Protein AF-A0A2S8FZE4-F1 (afdb_monomer_lite)

pLDDT: mean 81.91, std 14.76, range [46.72, 96.0]

Foldseek 3Di:
DDFQAAPPPPGRAGDDPQSHNPVVVVVVVVVVVVDVDDPVVCVVVVNGHDHDPPPPPQDPVNVVVVVVVCVVDVPPPPDPPDDDD

Secondary structure (DSSP, 8-state):
---PBPSSTT--SBP-BTTB-HHHHHHHHHHHHHSS--HHHHHHTTSSPPPPP------HHHHHHHHHHHHHS------------

Radius of gyration: 20.7 Å; chains: 1; bounding box: 49×49×36 Å

Organism: NCBI:txid124

Structure (mmCIF, N/CA/C/O backbone):
data_AF-A0A2S8FZE4-F1
#
_entry.id   AF-A0A2S8FZE4-F1
#
loop_
_atom_site.group_PDB
_atom_site.id
_atom_site.type_symbol
_atom_site.label_atom_id
_atom_site.label_alt_id
_atom_site.label_comp_id
_atom_site.label_asym_id
_atom_site.label_entity_id
_atom_site.label_seq_id
_atom_site.pdbx_PDB_ins_code
_atom_site.Cartn_x
_atom_site.Cartn_y
_atom_site.Cartn_z
_atom_site.occupancy
_atom_site.B_iso_or_equiv
_atom_site.auth_seq_id
_atom_site.auth_comp_id
_atom_site.auth_asym_id
_atom_site.auth_atom_id
_atom_site.pdbx_PDB_model_num
ATOM 1 N N . MET A 1 1 ? 3.817 -2.853 22.023 1.00 49.47 1 MET A N 1
ATOM 2 C CA . MET A 1 1 ? 3.679 -2.750 20.550 1.00 49.47 1 MET A CA 1
ATOM 3 C C . MET A 1 1 ? 2.697 -1.633 20.244 1.00 49.47 1 MET A C 1
ATOM 5 O O . MET A 1 1 ? 1.500 -1.837 20.402 1.00 49.47 1 MET A O 1
ATOM 9 N N . ASN A 1 2 ? 3.188 -0.459 19.850 1.00 58.19 2 ASN A N 1
ATOM 10 C CA . ASN A 1 2 ? 2.321 0.657 19.470 1.00 58.19 2 ASN A CA 1
ATOM 11 C C . ASN A 1 2 ? 1.838 0.401 18.041 1.00 58.19 2 ASN A C 1
ATOM 13 O O . ASN A 1 2 ? 2.639 0.397 17.107 1.00 58.19 2 ASN A O 1
ATOM 17 N N . LYS A 1 3 ? 0.552 0.082 17.876 1.00 75.25 3 LYS A N 1
ATOM 18 C CA . LYS A 1 3 ? -0.047 -0.101 16.552 1.00 75.25 3 LYS A CA 1
ATOM 19 C C . LYS A 1 3 ? -0.367 1.282 16.000 1.00 75.25 3 LYS A C 1
ATOM 21 O O . LYS A 1 3 ? -1.197 1.983 16.566 1.00 75.25 3 LYS A O 1
ATOM 26 N N . GLU A 1 4 ? 0.309 1.669 14.922 1.00 86.56 4 GLU A N 1
ATOM 27 C CA . GLU A 1 4 ? -0.025 2.901 14.208 1.00 86.56 4 GLU A CA 1
ATOM 28 C C . GLU A 1 4 ? -1.474 2.839 13.700 1.00 86.56 4 GLU A C 1
ATOM 30 O O . GLU A 1 4 ? -1.977 1.761 13.356 1.00 86.56 4 GLU A O 1
ATOM 35 N N . LEU A 1 5 ? -2.139 3.993 13.646 1.00 92.12 5 LEU A N 1
ATOM 36 C CA . LEU A 1 5 ? -3.449 4.144 13.018 1.00 92.12 5 LEU A CA 1
ATOM 37 C C . LEU A 1 5 ? -3.303 4.321 11.507 1.00 92.12 5 LEU A C 1
ATOM 39 O O . LEU A 1 5 ? -2.266 4.760 11.008 1.00 92.12 5 LEU A O 1
ATOM 43 N N . CYS A 1 6 ? -4.343 3.925 10.783 1.00 94.69 6 CYS A N 1
ATOM 44 C CA . CYS A 1 6 ? -4.425 4.071 9.340 1.00 94.69 6 CYS A CA 1
ATOM 45 C C . CYS A 1 6 ? -4.194 5.528 8.910 1.00 94.69 6 CYS A C 1
ATOM 47 O O . CYS A 1 6 ? -4.721 6.452 9.517 1.00 94.69 6 CYS A O 1
ATOM 49 N N . LEU A 1 7 ? -3.436 5.708 7.828 1.00 92.31 7 LEU A N 1
ATOM 50 C CA . LEU A 1 7 ? -3.081 7.007 7.254 1.00 92.31 7 LEU A CA 1
ATOM 51 C C . LEU A 1 7 ? -4.302 7.752 6.691 1.00 92.31 7 LEU A C 1
ATOM 53 O O . LEU A 1 7 ? -4.312 8.976 6.635 1.00 92.31 7 LEU A O 1
ATOM 57 N N . VAL A 1 8 ? -5.331 7.011 6.266 1.00 90.25 8 VAL A N 1
ATOM 58 C CA . VAL A 1 8 ? -6.589 7.594 5.781 1.00 90.25 8 VAL A CA 1
ATOM 59 C C . VAL A 1 8 ? -7.232 8.429 6.887 1.00 90.25 8 VAL A C 1
ATOM 61 O O . VAL A 1 8 ? -7.457 7.926 7.991 1.00 90.25 8 VAL A O 1
ATOM 64 N N . ALA A 1 9 ? -7.555 9.682 6.561 1.00 88.38 9 ALA A N 1
ATOM 65 C CA . ALA A 1 9 ? -8.167 10.630 7.482 1.00 88.38 9 ALA A CA 1
ATOM 66 C C . ALA A 1 9 ? -9.393 10.022 8.184 1.00 88.38 9 ALA A C 1
ATOM 68 O O . ALA A 1 9 ? -10.234 9.381 7.553 1.00 88.38 9 ALA A O 1
ATOM 69 N N . ALA A 1 10 ? -9.470 10.214 9.503 1.00 88.31 10 ALA A N 1
ATOM 70 C CA . ALA A 1 10 ? -10.549 9.715 10.359 1.00 88.31 10 ALA A CA 1
ATOM 71 C C . ALA A 1 10 ? -10.745 8.182 10.370 1.00 88.31 10 ALA A C 1
ATOM 73 O O . ALA A 1 10 ? -11.815 7.700 10.740 1.00 88.31 10 ALA A O 1
ATOM 74 N N . CYS A 1 11 ? -9.731 7.383 10.015 1.00 92.94 11 CYS A N 1
ATOM 75 C CA . CYS A 1 11 ? -9.799 5.931 10.162 1.00 92.94 11 CYS A CA 1
ATOM 76 C C . CYS A 1 11 ? -9.191 5.480 11.509 1.00 92.94 11 CYS A C 1
ATOM 78 O O . CYS A 1 11 ? -7.967 5.431 11.634 1.00 92.94 11 CYS A O 1
ATOM 80 N N . PRO A 1 12 ? -10.000 5.062 12.508 1.00 91.56 12 PRO A N 1
ATOM 81 C CA . PRO A 1 12 ? -9.500 4.655 13.829 1.00 91.56 12 PRO A CA 1
ATOM 82 C C . PRO A 1 12 ? -8.895 3.242 13.835 1.00 91.56 12 PRO A C 1
ATOM 84 O O . PRO A 1 12 ? -8.572 2.690 14.884 1.00 91.56 12 PRO A O 1
ATOM 87 N N . VAL A 1 13 ? -8.788 2.605 12.668 1.00 94.38 13 VAL A N 1
ATOM 88 C CA . VAL A 1 13 ? -8.356 1.214 12.551 1.00 94.38 13 VAL A CA 1
ATOM 89 C C . VAL A 1 13 ? -6.838 1.153 12.480 1.00 94.38 13 VAL A C 1
ATOM 91 O O . VAL A 1 13 ? -6.197 1.923 11.768 1.00 94.38 13 VAL A O 1
ATOM 94 N N . THR A 1 14 ? -6.265 0.175 13.172 1.00 93.50 14 THR A N 1
ATOM 95 C CA . THR A 1 14 ? -4.827 -0.093 13.150 1.00 93.50 14 THR A CA 1
ATOM 96 C C . THR A 1 14 ? -4.320 -0.436 11.748 1.00 93.50 14 THR A C 1
ATOM 98 O O . THR A 1 14 ? -4.987 -1.149 10.987 1.00 93.50 14 THR A O 1
ATOM 101 N N . VAL A 1 15 ? -3.110 0.023 11.432 1.00 93.56 15 VAL A N 1
ATOM 102 C CA . VAL A 1 15 ? -2.416 -0.265 10.172 1.00 93.56 15 VAL A CA 1
ATOM 103 C C . VAL A 1 15 ? -2.205 -1.766 9.998 1.00 93.56 15 VAL A C 1
ATOM 105 O O . VAL A 1 15 ? -1.813 -2.475 10.922 1.00 93.56 15 VAL A O 1
ATOM 108 N N . HIS A 1 16 ? -2.431 -2.228 8.771 1.00 90.94 16 HIS A N 1
ATOM 109 C CA . HIS A 1 16 ? -2.062 -3.553 8.299 1.00 90.94 16 HIS A CA 1
ATOM 110 C C . HIS A 1 16 ? -0.754 -3.508 7.496 1.00 90.94 16 HIS 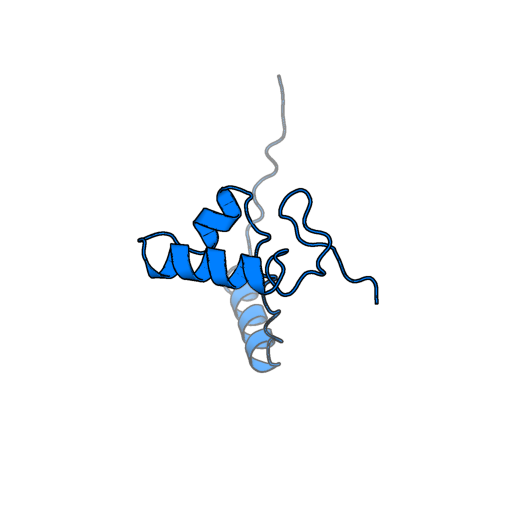A C 1
ATOM 112 O O . HIS A 1 16 ? 0.205 -4.188 7.849 1.00 90.94 16 HIS A O 1
ATOM 118 N N . SER A 1 17 ? -0.698 -2.693 6.435 1.00 91.12 17 SER A N 1
ATOM 119 C CA . SER A 1 17 ? 0.470 -2.565 5.550 1.00 91.12 17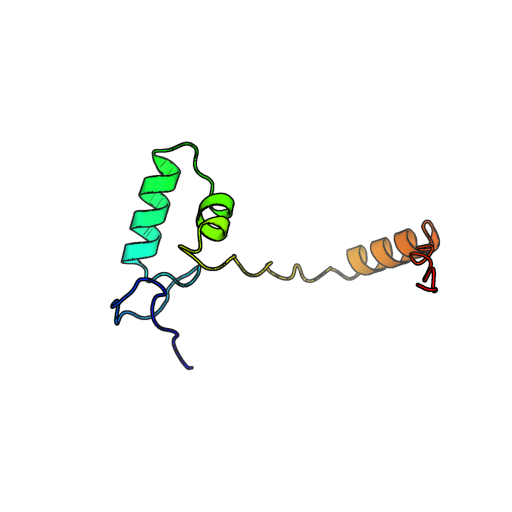 SER A CA 1
ATOM 120 C C . SER A 1 17 ? 0.454 -1.227 4.810 1.00 91.12 17 SER A C 1
ATOM 122 O O . SER A 1 17 ? -0.615 -0.655 4.614 1.00 91.12 17 SER A O 1
ATOM 124 N N . ARG A 1 18 ? 1.628 -0.715 4.405 1.00 91.06 18 ARG A N 1
ATOM 125 C CA . ARG A 1 18 ? 1.784 0.575 3.690 1.00 91.06 18 ARG A CA 1
ATOM 126 C C . ARG A 1 18 ? 1.072 1.758 4.376 1.00 91.06 18 ARG A C 1
ATOM 128 O O . ARG A 1 18 ? 0.598 2.677 3.723 1.00 91.06 18 ARG A O 1
ATOM 135 N N . GLY A 1 19 ? 0.951 1.737 5.706 1.00 92.50 19 GLY A N 1
ATOM 136 C CA . GLY A 1 19 ? 0.203 2.757 6.455 1.00 92.50 19 GLY A CA 1
ATOM 137 C C . GLY A 1 19 ? -1.324 2.670 6.315 1.00 92.50 19 GLY A C 1
ATOM 138 O O . GLY A 1 19 ? -2.022 3.516 6.853 1.00 92.50 19 GLY A O 1
ATOM 139 N N . LEU A 1 20 ? -1.870 1.655 5.644 1.00 94.31 20 LEU A N 1
ATOM 140 C CA . LEU A 1 20 ? -3.306 1.454 5.461 1.00 94.31 20 LEU A CA 1
ATOM 141 C C . LEU A 1 20 ? -3.819 0.315 6.345 1.00 94.31 20 LEU A C 1
ATOM 143 O O . LEU A 1 20 ? -3.132 -0.687 6.557 1.00 94.31 20 LEU A O 1
ATOM 147 N N . CYS A 1 21 ? -5.054 0.427 6.835 1.00 95.69 21 CYS A N 1
ATOM 148 C CA . CYS A 1 21 ? -5.755 -0.710 7.433 1.00 95.69 21 CYS A CA 1
ATOM 149 C C . CYS A 1 21 ? -6.095 -1.762 6.361 1.00 95.69 21 CYS A C 1
ATOM 151 O O . CYS A 1 21 ? -6.077 -1.476 5.165 1.00 95.69 21 CYS A O 1
ATOM 153 N N . ALA A 1 22 ? -6.463 -2.981 6.766 1.00 95.12 22 ALA A N 1
ATOM 154 C CA . ALA A 1 22 ? -6.736 -4.071 5.821 1.00 95.12 22 ALA A CA 1
ATOM 155 C C . ALA A 1 22 ? -7.831 -3.733 4.784 1.00 95.12 22 ALA A C 1
ATOM 157 O O . ALA A 1 22 ? -7.735 -4.139 3.626 1.00 95.12 22 ALA A O 1
ATOM 158 N N . LYS A 1 23 ? -8.858 -2.964 5.177 1.00 95.81 23 LYS A N 1
ATOM 159 C CA . LYS A 1 23 ? -9.939 -2.538 4.273 1.00 95.81 23 LYS A CA 1
ATOM 160 C C . LYS A 1 23 ? -9.439 -1.544 3.224 1.00 95.81 23 LYS A C 1
ATOM 162 O O . LYS A 1 23 ? -9.661 -1.769 2.036 1.00 95.81 23 LYS A O 1
ATOM 167 N N . HIS A 1 24 ? -8.735 -0.495 3.651 1.00 96.00 24 HIS A N 1
ATOM 168 C CA . HIS A 1 24 ? -8.182 0.511 2.742 1.00 96.00 24 HIS A CA 1
ATOM 169 C C . HIS A 1 24 ? -7.069 -0.053 1.863 1.00 96.00 24 HIS A C 1
ATOM 171 O O . HIS A 1 24 ? -7.025 0.254 0.679 1.00 96.00 24 HIS A O 1
ATOM 177 N N . TYR A 1 25 ? -6.246 -0.960 2.390 1.00 95.25 25 TYR A N 1
ATOM 178 C CA . TYR A 1 25 ? -5.253 -1.675 1.596 1.00 95.25 25 TYR A CA 1
ATOM 179 C C . TYR A 1 25 ? -5.910 -2.470 0.458 1.00 95.25 25 TYR A C 1
ATOM 181 O O . TYR A 1 25 ? -5.518 -2.330 -0.694 1.00 95.25 25 TYR A O 1
ATOM 189 N N . LYS A 1 26 ? -6.973 -3.237 0.746 1.00 95.56 26 LYS A N 1
ATOM 190 C CA . LYS A 1 26 ? -7.733 -3.961 -0.289 1.00 95.56 26 LYS A CA 1
ATOM 191 C C . LYS A 1 26 ? -8.459 -3.039 -1.269 1.00 95.56 26 LYS A C 1
ATOM 193 O O . LYS A 1 26 ? -8.727 -3.458 -2.389 1.00 95.56 26 LYS A O 1
ATOM 198 N N . ALA A 1 27 ? -8.871 -1.848 -0.841 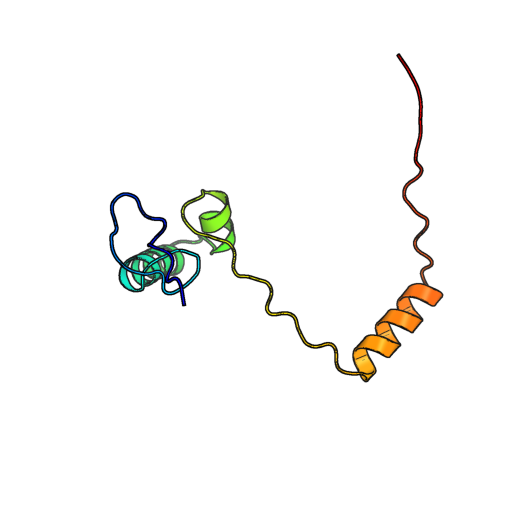1.00 94.38 27 ALA A N 1
ATOM 199 C CA . ALA A 1 27 ? -9.487 -0.867 -1.730 1.00 94.38 27 ALA A CA 1
ATOM 200 C C . ALA A 1 27 ? -8.448 -0.281 -2.696 1.00 94.38 27 ALA A C 1
ATOM 202 O O . ALA A 1 27 ? -8.683 -0.296 -3.898 1.00 94.38 27 ALA A O 1
ATOM 203 N N . ALA A 1 28 ? -7.283 0.126 -2.187 1.00 94.25 28 ALA A N 1
ATOM 204 C CA . ALA A 1 28 ? -6.160 0.587 -2.999 1.00 94.25 28 ALA A CA 1
ATOM 205 C C . ALA A 1 28 ? -5.676 -0.502 -3.970 1.00 94.25 28 ALA A C 1
ATOM 207 O O . ALA A 1 28 ? -5.535 -0.230 -5.156 1.00 94.25 28 ALA A O 1
ATOM 208 N N . GLN A 1 29 ? -5.535 -1.747 -3.498 1.00 94.62 29 GLN A N 1
ATOM 209 C CA . GLN A 1 29 ? -5.186 -2.884 -4.353 1.00 94.62 29 GLN A CA 1
ATOM 210 C C . GLN A 1 29 ? -6.206 -3.067 -5.483 1.00 94.62 29 GLN A C 1
ATOM 212 O O . GLN A 1 29 ? -5.814 -3.196 -6.628 1.00 94.62 29 GLN A O 1
ATOM 217 N N . ARG A 1 30 ? -7.512 -2.981 -5.197 1.00 95.56 30 ARG A N 1
ATOM 218 C CA . ARG A 1 30 ? -8.556 -3.065 -6.233 1.00 95.56 30 ARG A CA 1
ATOM 219 C C . ARG A 1 30 ? -8.507 -1.934 -7.257 1.00 95.56 30 ARG A C 1
ATOM 221 O O . ARG A 1 30 ? -8.946 -2.151 -8.378 1.00 95.56 30 ARG A O 1
ATOM 228 N N . ILE A 1 31 ? -8.071 -0.737 -6.866 1.00 93.31 31 ILE A N 1
ATOM 229 C CA . ILE A 1 31 ? -7.897 0.383 -7.799 1.00 93.31 31 ILE A CA 1
ATOM 230 C C . ILE A 1 31 ? -6.716 0.074 -8.714 1.00 93.31 31 ILE A C 1
ATOM 232 O O . ILE A 1 31 ? -6.903 0.052 -9.920 1.00 93.31 31 ILE A O 1
ATOM 236 N N . ILE A 1 32 ? -5.564 -0.259 -8.129 1.00 94.00 32 ILE A N 1
ATOM 237 C CA . ILE A 1 32 ? -4.341 -0.663 -8.837 1.00 94.00 32 ILE A CA 1
ATOM 238 C C . ILE A 1 32 ? -4.612 -1.824 -9.801 1.00 94.00 32 ILE A C 1
ATOM 240 O O . ILE A 1 32 ? -4.236 -1.751 -10.956 1.00 94.00 32 ILE A O 1
ATOM 244 N N . ASP A 1 33 ? -5.331 -2.861 -9.367 1.00 94.12 33 ASP A N 1
ATOM 245 C CA . ASP A 1 33 ? -5.638 -4.031 -10.202 1.00 94.12 33 ASP A CA 1
ATOM 246 C C . ASP A 1 33 ? -6.561 -3.701 -11.392 1.00 94.12 33 ASP A C 1
ATOM 248 O O . ASP A 1 33 ? -6.635 -4.469 -12.348 1.00 94.12 33 ASP A O 1
ATOM 252 N N . ARG A 1 34 ? -7.332 -2.609 -11.311 1.00 94.94 34 ARG A N 1
ATOM 253 C CA . ARG A 1 34 ? -8.308 -2.196 -12.336 1.00 94.94 34 ARG A CA 1
ATOM 254 C C . ARG A 1 34 ? -7.808 -1.068 -13.230 1.00 94.94 34 ARG A C 1
ATOM 256 O O . ARG A 1 34 ? -8.484 -0.741 -14.202 1.00 94.94 34 ARG A O 1
ATOM 263 N N . THR A 1 35 ? -6.695 -0.444 -12.879 1.00 94.44 35 THR A N 1
ATOM 264 C CA . THR A 1 35 ? -6.090 0.655 -13.627 1.00 94.44 35 THR A CA 1
ATOM 265 C C . THR A 1 35 ? -4.658 0.286 -14.001 1.00 94.44 35 THR A C 1
ATOM 267 O O . THR A 1 35 ? -4.177 -0.794 -13.682 1.00 94.44 35 THR A O 1
ATOM 270 N N . GLU A 1 36 ? -3.961 1.182 -14.690 1.00 92.75 36 GLU A N 1
ATOM 271 C CA . GLU A 1 36 ? -2.526 1.028 -14.960 1.00 92.75 36 GLU A CA 1
ATOM 272 C C . GLU A 1 36 ? -1.660 1.637 -13.844 1.00 92.75 36 GLU A C 1
ATOM 274 O O . GLU A 1 36 ? -0.455 1.794 -14.009 1.00 92.75 36 GLU A O 1
ATOM 279 N N . LEU A 1 37 ? -2.265 1.987 -12.699 1.00 92.88 37 LEU A N 1
ATOM 280 C CA . LEU A 1 37 ? -1.534 2.569 -11.580 1.00 92.88 37 LEU A CA 1
ATOM 281 C C . LEU A 1 37 ? -0.681 1.517 -10.886 1.00 92.88 37 LEU A C 1
ATOM 283 O O . LEU A 1 37 ? -1.112 0.405 -10.598 1.00 92.88 37 LEU A O 1
ATOM 287 N N . THR A 1 38 ? 0.508 1.926 -10.495 1.00 94.12 38 THR A N 1
ATOM 288 C CA . THR A 1 38 ? 1.431 1.162 -9.677 1.00 94.12 38 THR A CA 1
ATOM 289 C C . THR A 1 38 ? 1.334 1.588 -8.221 1.00 94.12 38 THR A C 1
ATOM 291 O O . THR A 1 38 ? 0.917 2.690 -7.858 1.00 94.12 38 THR A O 1
ATOM 294 N N . TRP A 1 39 ? 1.784 0.705 -7.336 1.00 92.56 39 TRP A N 1
ATOM 295 C CA . TRP A 1 39 ? 1.909 1.041 -5.926 1.00 92.56 39 TRP A CA 1
ATOM 296 C C . TRP A 1 39 ? 2.864 2.217 -5.667 1.00 92.56 39 TRP A C 1
ATOM 298 O O . TRP A 1 39 ? 2.682 2.897 -4.661 1.00 92.56 39 TRP A O 1
ATOM 308 N N . ASP A 1 40 ? 3.865 2.443 -6.520 1.00 92.25 40 ASP A N 1
ATOM 309 C CA . ASP A 1 40 ? 4.809 3.556 -6.371 1.00 92.25 40 ASP A CA 1
ATOM 310 C C . ASP A 1 40 ? 4.148 4.898 -6.697 1.00 92.25 40 ASP A C 1
ATOM 312 O O . ASP A 1 40 ? 4.312 5.854 -5.941 1.00 92.25 40 ASP A O 1
ATOM 316 N N . GLU A 1 41 ? 3.295 4.953 -7.720 1.00 93.25 41 GLU A N 1
ATOM 317 C CA . GLU A 1 41 ? 2.507 6.152 -8.036 1.00 93.25 41 GLU A CA 1
ATOM 318 C C . GLU A 1 41 ? 1.521 6.498 -6.911 1.00 93.25 41 GLU A C 1
ATOM 320 O O . GLU A 1 41 ? 1.375 7.662 -6.535 1.00 93.25 41 GLU A O 1
ATOM 325 N N . VAL A 1 42 ? 0.899 5.490 -6.289 1.00 91.50 42 VAL A N 1
ATOM 326 C CA . VAL A 1 42 ? 0.018 5.694 -5.121 1.00 91.50 42 VAL A CA 1
ATOM 327 C C . VAL A 1 42 ? 0.799 6.155 -3.881 1.00 91.50 42 VAL A C 1
ATOM 329 O O . VAL A 1 42 ? 0.268 6.872 -3.027 1.00 91.50 42 VAL A O 1
ATOM 332 N N . VAL A 1 43 ? 2.064 5.751 -3.744 1.00 92.62 43 VAL A N 1
ATOM 333 C CA . VAL A 1 43 ? 2.952 6.288 -2.701 1.00 92.62 43 VAL A CA 1
ATOM 334 C C . VAL A 1 43 ? 3.307 7.741 -3.010 1.00 92.62 43 VAL A C 1
ATOM 336 O O . VAL A 1 43 ? 3.231 8.584 -2.117 1.00 92.62 43 VAL A O 1
ATOM 339 N N . GLN A 1 44 ? 3.644 8.051 -4.261 1.00 93.00 44 GLN A N 1
ATOM 340 C CA . GLN A 1 44 ? 3.989 9.402 -4.703 1.00 93.00 44 GLN A CA 1
ATOM 341 C C . GLN A 1 44 ? 2.824 10.384 -4.528 1.00 93.00 44 GLN A C 1
ATOM 343 O O . GLN A 1 44 ? 3.046 11.544 -4.190 1.00 93.00 44 GLN A O 1
ATOM 348 N N . SER A 1 45 ? 1.580 9.916 -4.665 1.00 90.06 45 SER A N 1
ATOM 349 C CA . SER A 1 45 ? 0.382 10.719 -4.405 1.00 90.06 45 SER A CA 1
ATOM 350 C C . SER A 1 45 ? 0.094 10.949 -2.911 1.00 90.06 45 SER A C 1
ATOM 352 O O . SER A 1 45 ? -0.912 11.569 -2.571 1.00 90.06 45 SER A O 1
ATOM 354 N N . GLY A 1 46 ? 0.913 10.408 -2.000 1.00 89.31 46 GLY A N 1
ATOM 355 C CA . GLY A 1 46 ? 0.760 10.566 -0.551 1.00 89.31 46 GLY A CA 1
ATOM 356 C C . GLY A 1 46 ? -0.379 9.751 0.071 1.00 89.31 46 GLY A C 1
ATOM 357 O O . GLY A 1 46 ? -0.670 9.906 1.256 1.00 89.31 46 GLY A O 1
ATOM 358 N N . LEU A 1 47 ? -1.020 8.858 -0.692 1.00 87.81 47 LEU A N 1
ATOM 359 C CA . LEU A 1 47 ? -2.151 8.058 -0.207 1.00 87.81 47 LEU A CA 1
ATOM 360 C C . LEU A 1 47 ? -1.712 6.852 0.633 1.00 87.81 47 LEU A C 1
ATOM 362 O O . LEU A 1 47 ? -2.520 6.285 1.371 1.00 87.81 47 LEU A O 1
ATOM 366 N N . CYS A 1 48 ? -0.447 6.437 0.538 1.00 91.94 48 CYS A N 1
ATOM 367 C CA . CYS A 1 48 ? 0.097 5.350 1.346 1.00 91.94 48 CYS A CA 1
ATOM 368 C C . CYS A 1 48 ? 1.604 5.505 1.606 1.00 91.94 48 CYS A C 1
ATOM 370 O O . CYS A 1 48 ? 2.299 6.258 0.931 1.00 91.94 48 CYS A O 1
ATOM 372 N N . LYS A 1 49 ? 2.120 4.781 2.608 1.00 91.38 49 LYS A N 1
ATOM 373 C CA . LYS A 1 49 ? 3.555 4.747 2.937 1.00 91.38 49 LYS A CA 1
ATOM 374 C C . LYS A 1 49 ? 4.303 3.784 1.995 1.00 91.38 49 LYS A C 1
ATOM 376 O O . LYS A 1 49 ? 3.766 2.711 1.690 1.00 91.38 49 LYS A O 1
ATOM 381 N N . PRO A 1 50 ? 5.563 4.079 1.620 1.00 91.00 50 PRO A N 1
ATOM 382 C CA . PRO A 1 50 ? 6.397 3.138 0.879 1.00 91.00 50 PRO A CA 1
ATOM 383 C C . PRO A 1 50 ? 6.605 1.845 1.673 1.00 91.00 50 PRO A C 1
ATOM 385 O O . PRO A 1 50 ? 6.685 1.841 2.908 1.00 91.00 50 PRO A O 1
ATOM 388 N N . THR A 1 51 ? 6.718 0.719 0.970 1.00 87.06 51 THR A N 1
ATOM 389 C CA . THR A 1 51 ? 7.168 -0.524 1.601 1.00 87.06 51 THR A CA 1
ATOM 390 C C . THR A 1 51 ? 8.610 -0.362 2.048 1.00 87.06 51 THR A C 1
ATOM 392 O O . THR A 1 51 ? 9.463 0.008 1.245 1.00 87.06 51 THR A O 1
ATOM 395 N N . LYS A 1 52 ? 8.904 -0.686 3.314 1.00 73.31 52 LYS A N 1
ATOM 396 C CA . LYS A 1 52 ? 10.295 -0.778 3.766 1.00 73.31 52 LYS A CA 1
ATOM 397 C C . LYS A 1 52 ? 11.012 -1.787 2.866 1.00 73.31 52 LYS A C 1
ATOM 399 O O . LYS A 1 52 ? 10.470 -2.887 2.693 1.00 73.31 52 LYS A O 1
ATOM 404 N N . PRO A 1 53 ? 12.194 -1.463 2.311 1.00 69.06 53 PRO A N 1
ATOM 405 C CA . PRO A 1 53 ? 12.984 -2.468 1.627 1.00 69.06 53 PRO A CA 1
ATOM 406 C C . PRO A 1 53 ? 13.203 -3.594 2.633 1.00 69.06 53 PRO A C 1
ATOM 408 O O . PRO A 1 53 ? 13.716 -3.367 3.732 1.00 69.06 53 PRO A O 1
ATOM 411 N N . LYS A 1 54 ? 12.731 -4.804 2.313 1.00 67.31 54 LYS A N 1
ATOM 412 C CA . LYS A 1 54 ? 13.080 -5.972 3.118 1.00 67.31 54 LYS A CA 1
ATOM 413 C C . LYS A 1 54 ? 14.588 -6.086 2.987 1.00 67.31 54 LYS A C 1
ATOM 415 O O . LYS A 1 54 ? 15.060 -6.444 1.912 1.00 67.31 54 LYS A O 1
ATOM 420 N N . GLY A 1 55 ? 15.322 -5.698 4.031 1.00 62.31 55 GLY A N 1
ATOM 421 C CA . GLY A 1 55 ? 16.771 -5.807 4.057 1.00 62.31 55 GLY A CA 1
ATOM 422 C C . GLY A 1 55 ? 17.120 -7.243 3.712 1.00 62.31 55 GLY A C 1
ATOM 423 O O . GLY A 1 55 ? 16.887 -8.147 4.514 1.00 62.31 55 GLY A O 1
ATOM 424 N N . ARG A 1 56 ? 17.582 -7.475 2.481 1.00 64.31 56 ARG A N 1
ATOM 425 C CA . ARG A 1 56 ? 18.054 -8.788 2.075 1.00 64.31 56 ARG A CA 1
ATOM 426 C C . ARG A 1 56 ? 19.297 -8.998 2.917 1.00 64.31 56 ARG A C 1
ATOM 428 O O . ARG A 1 56 ? 20.267 -8.260 2.767 1.00 64.31 56 ARG A O 1
ATOM 435 N N . THR A 1 57 ? 19.250 -9.934 3.859 1.00 64.75 57 THR A N 1
ATOM 436 C CA . THR A 1 57 ? 20.440 -10.305 4.617 1.00 64.75 57 THR A CA 1
ATOM 437 C C . THR A 1 57 ? 21.432 -10.818 3.586 1.00 64.75 57 THR A C 1
ATOM 439 O O . THR A 1 57 ? 21.242 -11.890 3.012 1.00 64.75 57 THR A O 1
ATOM 442 N N . HIS A 1 58 ? 22.423 -9.995 3.250 1.00 63.19 58 HIS A N 1
ATOM 443 C CA . HIS A 1 58 ? 23.446 -10.371 2.295 1.00 63.19 58 HIS A CA 1
ATOM 444 C C . HIS A 1 58 ? 24.140 -11.604 2.872 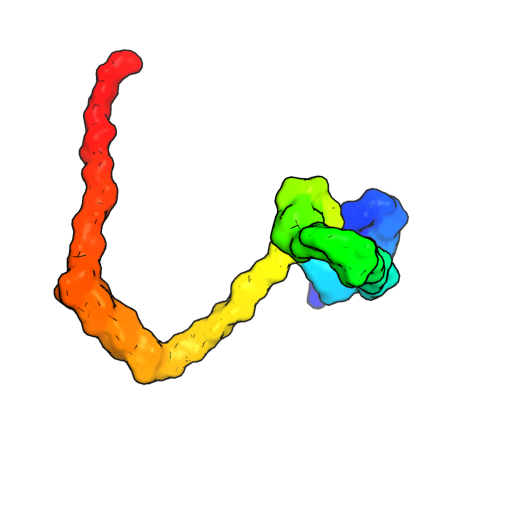1.00 63.19 58 HIS A C 1
ATOM 446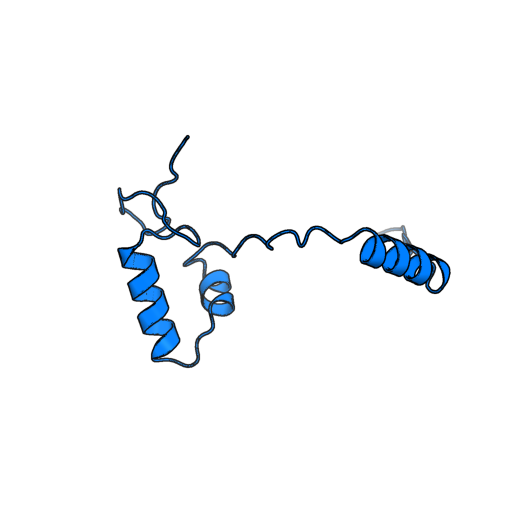 O O . HIS A 1 58 ? 24.770 -11.533 3.929 1.00 63.19 58 HIS A O 1
ATOM 452 N N . SER A 1 59 ? 23.986 -12.758 2.213 1.00 70.12 59 SER A N 1
ATOM 453 C CA . SER A 1 59 ? 24.741 -13.951 2.587 1.00 70.12 59 SER A CA 1
ATOM 454 C C . SER A 1 59 ? 26.236 -13.611 2.560 1.00 70.12 59 SER A C 1
ATOM 456 O O . SER A 1 59 ? 26.655 -12.708 1.824 1.00 70.12 59 SER A O 1
ATOM 458 N N . ARG A 1 60 ? 27.066 -14.324 3.335 1.00 70.19 60 ARG A N 1
ATOM 459 C CA . ARG A 1 60 ? 28.520 -14.057 3.386 1.00 70.19 60 ARG A CA 1
ATOM 460 C C . ARG A 1 60 ? 29.153 -13.991 1.988 1.00 70.19 60 ARG A C 1
ATOM 462 O O . ARG A 1 60 ? 30.035 -13.172 1.756 1.00 70.19 60 ARG A O 1
ATOM 469 N N . PHE A 1 61 ? 28.636 -14.787 1.051 1.00 70.81 61 PHE A N 1
ATOM 470 C CA . PHE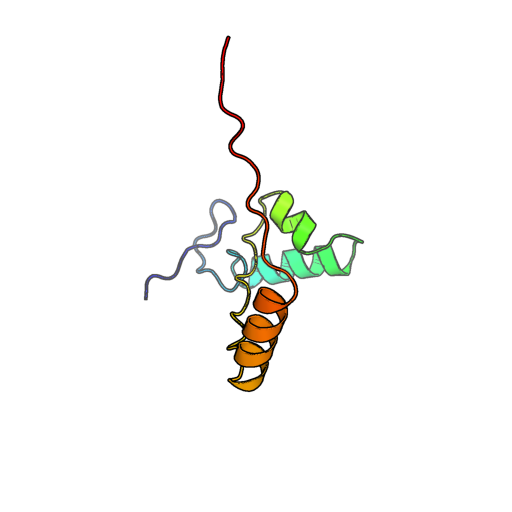 A 1 61 ? 29.030 -14.777 -0.356 1.00 70.81 61 PHE A CA 1
ATOM 471 C C . PHE A 1 61 ? 28.773 -13.422 -1.035 1.00 70.81 61 PHE A C 1
ATOM 473 O O . PHE A 1 61 ? 29.669 -12.844 -1.644 1.00 70.81 61 PHE A O 1
ATOM 480 N N . SER A 1 62 ? 27.576 -12.860 -0.862 1.00 77.06 62 SER A N 1
ATOM 481 C CA . SER A 1 62 ? 27.240 -11.550 -1.431 1.00 77.06 62 SER A CA 1
ATOM 482 C C . SER A 1 62 ? 28.022 -10.393 -0.796 1.00 77.06 62 SER A C 1
ATOM 484 O O . SER A 1 62 ? 28.351 -9.444 -1.498 1.00 77.06 62 SER A O 1
ATOM 486 N N . ARG A 1 63 ? 28.411 -10.488 0.486 1.00 78.69 63 ARG A N 1
ATOM 487 C CA . ARG A 1 63 ? 29.293 -9.492 1.123 1.00 78.69 63 ARG A CA 1
ATOM 488 C C . ARG A 1 63 ? 30.680 -9.472 0.476 1.00 78.69 63 ARG A C 1
ATOM 490 O O . ARG A 1 63 ? 31.197 -8.399 0.185 1.00 78.69 63 ARG A O 1
ATOM 497 N N . ARG A 1 64 ? 31.237 -10.649 0.169 1.00 82.81 64 ARG A N 1
ATOM 498 C CA . ARG A 1 64 ? 32.527 -10.760 -0.521 1.00 82.81 64 ARG A CA 1
ATOM 499 C C . ARG A 1 64 ? 32.486 -10.201 -1.944 1.00 82.81 64 ARG A C 1
ATOM 501 O O . ARG A 1 64 ? 33.444 -9.565 -2.368 1.00 82.81 64 ARG A O 1
ATOM 508 N N . LEU A 1 65 ? 31.385 -10.404 -2.667 1.00 82.44 65 LEU A N 1
ATOM 509 C CA . LEU A 1 65 ? 31.209 -9.817 -3.998 1.00 82.44 65 LEU A CA 1
ATOM 510 C C . LEU A 1 65 ? 31.150 -8.285 -3.956 1.00 82.44 65 LEU A C 1
ATOM 512 O O . LEU A 1 65 ? 31.788 -7.651 -4.790 1.00 82.44 65 LEU A O 1
ATOM 516 N N . LEU A 1 66 ? 30.467 -7.687 -2.970 1.00 80.75 66 LEU A N 1
ATOM 517 C CA . LEU A 1 66 ? 30.487 -6.229 -2.788 1.00 80.75 66 LEU A CA 1
ATOM 518 C C . LEU A 1 66 ? 31.901 -5.714 -2.480 1.00 80.75 66 LEU A C 1
ATOM 520 O O . LEU A 1 66 ? 32.326 -4.724 -3.064 1.00 80.75 66 LEU A O 1
ATOM 524 N N . GLU A 1 67 ? 32.657 -6.400 -1.617 1.00 84.44 67 GLU A N 1
ATOM 525 C CA . GLU A 1 67 ? 34.053 -6.037 -1.327 1.00 84.44 67 GLU A CA 1
ATOM 526 C C . GLU A 1 67 ? 34.935 -6.058 -2.582 1.00 84.44 67 GLU A C 1
ATOM 528 O O . GLU A 1 67 ? 35.765 -5.171 -2.765 1.00 84.44 67 GLU A O 1
ATOM 533 N N . ILE A 1 68 ? 34.768 -7.063 -3.447 1.00 88.31 68 ILE A N 1
ATOM 534 C CA . ILE A 1 68 ? 35.491 -7.143 -4.723 1.00 88.31 68 ILE A CA 1
ATOM 535 C C . ILE A 1 68 ? 35.052 -6.002 -5.644 1.00 88.31 68 ILE A C 1
ATOM 537 O O . ILE A 1 68 ? 35.906 -5.305 -6.184 1.00 88.31 68 ILE A O 1
ATOM 541 N N . ALA A 1 69 ? 33.745 -5.760 -5.777 1.00 85.31 69 ALA A N 1
ATOM 542 C CA . ALA A 1 69 ? 33.214 -4.682 -6.606 1.00 85.31 69 ALA A CA 1
ATOM 543 C C . ALA A 1 69 ? 33.751 -3.305 -6.180 1.00 85.31 69 ALA A C 1
ATOM 545 O O . ALA A 1 69 ? 34.181 -2.538 -7.031 1.00 85.31 69 ALA A O 1
ATOM 546 N N . HIS A 1 70 ? 33.824 -3.020 -4.875 1.00 84.00 70 HIS A N 1
ATOM 547 C CA . HIS A 1 70 ? 34.378 -1.766 -4.346 1.00 84.00 70 HIS A CA 1
ATOM 548 C C . HIS A 1 70 ? 35.889 -1.625 -4.582 1.00 84.00 70 HIS A C 1
ATOM 550 O O . HIS A 1 70 ? 36.392 -0.512 -4.699 1.00 84.00 70 HIS A O 1
ATOM 556 N N . LYS A 1 71 ? 36.628 -2.741 -4.641 1.00 86.25 71 LYS A N 1
ATOM 557 C CA . LYS A 1 71 ? 38.060 -2.733 -4.984 1.00 86.25 71 LYS A CA 1
ATOM 558 C C . LYS A 1 71 ? 38.300 -2.497 -6.471 1.00 86.25 71 LYS A C 1
ATOM 560 O O . LYS A 1 71 ? 39.283 -1.861 -6.825 1.00 86.25 71 LYS A O 1
ATOM 565 N N . LEU A 1 72 ? 37.427 -3.036 -7.320 1.00 87.19 72 LEU A N 1
ATOM 566 C CA . LEU A 1 72 ? 37.499 -2.867 -8.771 1.00 87.19 72 LEU A CA 1
ATOM 567 C C . LEU A 1 72 ? 36.989 -1.489 -9.215 1.00 87.19 72 LEU A C 1
ATOM 569 O O . LEU A 1 72 ? 37.498 -0.933 -10.179 1.00 87.19 72 LEU A O 1
ATOM 573 N N . HIS A 1 73 ? 36.008 -0.940 -8.498 1.00 76.88 73 HIS A N 1
ATOM 574 C CA . HIS A 1 73 ? 35.421 0.374 -8.736 1.00 76.88 73 HIS A CA 1
ATOM 575 C C . HIS A 1 73 ? 35.610 1.230 -7.476 1.00 76.88 73 HIS A C 1
ATOM 577 O O . HIS A 1 73 ? 34.678 1.346 -6.671 1.00 76.88 73 HIS A O 1
ATOM 583 N N . PRO A 1 74 ? 36.808 1.803 -7.257 1.00 67.69 74 PRO A N 1
ATOM 584 C CA . PRO A 1 74 ? 36.988 2.782 -6.200 1.00 67.69 74 PRO A CA 1
ATOM 585 C C . PRO A 1 74 ? 36.063 3.960 -6.510 1.00 67.69 74 PRO A C 1
ATOM 587 O O . PRO A 1 74 ? 36.232 4.637 -7.519 1.00 67.69 74 PRO A O 1
ATOM 590 N N . GLN A 1 75 ? 35.041 4.155 -5.677 1.00 57.91 75 GLN A N 1
ATOM 591 C CA . GLN A 1 75 ? 34.148 5.308 -5.754 1.00 57.91 75 GLN A CA 1
ATOM 592 C C . GLN A 1 75 ? 35.011 6.572 -5.642 1.00 57.91 75 GLN A C 1
ATOM 594 O O . GLN A 1 75 ? 35.434 6.938 -4.546 1.00 57.91 75 GLN A O 1
ATOM 599 N N . SER A 1 76 ? 35.308 7.220 -6.768 1.00 54.97 76 SER A N 1
ATOM 600 C CA . SER A 1 76 ? 35.742 8.610 -6.776 1.00 54.97 76 SER A CA 1
ATOM 601 C C . SER A 1 76 ? 34.578 9.412 -6.209 1.00 54.97 76 SER A C 1
ATOM 603 O O . SER A 1 76 ? 33.529 9.531 -6.844 1.00 54.97 76 SER A O 1
ATOM 605 N N . SER A 1 77 ? 34.741 9.851 -4.963 1.00 46.72 77 SER A N 1
ATOM 606 C CA . SER A 1 77 ? 33.836 10.762 -4.267 1.00 46.72 77 SER A CA 1
ATOM 607 C C . SER A 1 77 ? 33.392 11.885 -5.214 1.00 46.72 77 SER A C 1
ATOM 609 O O . SER A 1 77 ? 34.242 12.379 -5.956 1.00 46.72 77 SER A O 1
ATOM 611 N N . PRO A 1 78 ? 32.120 12.327 -5.204 1.00 49.97 78 PRO A N 1
ATOM 612 C CA . PRO A 1 78 ? 31.788 13.586 -5.847 1.00 49.97 78 PRO A CA 1
ATOM 613 C C . PRO A 1 78 ? 32.642 14.676 -5.197 1.00 49.97 78 PRO A C 1
ATOM 615 O O . PRO A 1 78 ? 32.678 14.806 -3.969 1.00 49.97 78 PRO A O 1
ATOM 618 N N . GLU A 1 79 ? 33.381 15.383 -6.044 1.00 49.16 79 GLU A N 1
ATOM 619 C CA . GLU A 1 79 ? 34.111 16.595 -5.721 1.00 49.16 79 GLU A CA 1
ATOM 620 C C . GLU A 1 79 ? 33.206 17.531 -4.917 1.00 49.16 79 GLU A C 1
ATOM 622 O O . GLU A 1 79 ? 32.164 17.992 -5.382 1.00 49.16 79 GLU A O 1
ATOM 627 N N . THR A 1 80 ? 33.618 17.820 -3.688 1.00 55.75 80 THR A N 1
ATOM 628 C CA . THR A 1 80 ? 33.297 19.084 -3.043 1.00 55.75 80 THR A CA 1
ATOM 629 C C . THR A 1 80 ? 33.929 20.183 -3.887 1.00 55.75 80 THR A C 1
ATOM 631 O O . THR A 1 80 ? 35.108 20.485 -3.718 1.00 55.75 80 THR A O 1
ATOM 634 N N . THR A 1 81 ? 33.179 20.763 -4.820 1.00 54.84 81 THR A N 1
ATOM 635 C CA . THR A 1 81 ? 33.536 22.075 -5.356 1.00 54.84 81 THR A CA 1
ATOM 636 C C . THR A 1 81 ? 32.904 23.119 -4.447 1.00 54.84 81 THR A C 1
ATOM 638 O O . THR A 1 81 ? 31.698 23.360 -4.454 1.00 54.84 81 THR A O 1
ATOM 641 N N . GLU A 1 82 ? 33.750 23.656 -3.578 1.00 57.50 82 GLU A N 1
ATOM 642 C CA . GLU A 1 82 ? 33.526 24.872 -2.811 1.00 57.50 82 GLU A CA 1
ATOM 643 C C . GLU A 1 82 ? 33.327 26.090 -3.741 1.00 57.50 82 GLU A C 1
ATOM 645 O O . GLU A 1 82 ? 33.744 26.073 -4.898 1.00 57.50 82 GLU A O 1
ATOM 650 N N . ALA A 1 83 ? 32.810 27.172 -3.145 1.00 60.09 83 ALA A N 1
ATOM 651 C CA . ALA A 1 83 ? 33.058 28.582 -3.478 1.00 60.09 83 ALA A CA 1
ATOM 652 C C . ALA A 1 83 ? 32.000 29.376 -4.291 1.00 60.09 83 ALA A C 1
ATOM 654 O O . ALA A 1 83 ? 31.937 29.327 -5.513 1.00 60.09 83 ALA A O 1
ATOM 655 N N . ASN A 1 84 ? 31.324 30.266 -3.543 1.00 56.41 84 ASN A N 1
ATOM 656 C CA . ASN A 1 84 ? 31.397 31.731 -3.705 1.00 56.41 84 ASN A CA 1
ATOM 657 C C . ASN A 1 84 ? 30.570 32.398 -4.827 1.00 56.41 84 ASN A C 1
ATOM 659 O O . ASN A 1 84 ? 31.008 32.395 -5.971 1.00 56.41 84 ASN A O 1
ATOM 663 N N . VAL A 1 85 ? 29.450 33.051 -4.458 1.00 54.28 85 VAL A N 1
ATOM 664 C CA . VAL A 1 85 ? 29.187 34.517 -4.546 1.00 54.28 85 VAL A CA 1
ATOM 665 C C . VAL A 1 85 ? 28.130 34.885 -3.502 1.00 54.28 85 VAL A C 1
ATOM 667 O O . VAL A 1 85 ? 27.125 34.146 -3.412 1.00 54.28 85 VAL A O 1
#

Sequence (85 aa):
MNKELCLVAACPVTVHSRGLCAKHYKAAQRIIDRTELTWDEVVQSGLCKPTKPKGRTHSRFSRRLLEIAHKLHPQSSPETTEANV